Protein AF-A0AAX2TLS2-F1 (afdb_monomer_lite)

Structure (mmCIF, N/CA/C/O backbone):
data_AF-A0AAX2TLS2-F1
#
_entry.id   AF-A0AAX2TLS2-F1
#
loop_
_atom_site.group_PDB
_atom_site.id
_atom_site.type_symbol
_atom_site.label_atom_id
_atom_site.label_alt_id
_atom_site.label_comp_id
_atom_site.label_asym_id
_atom_site.label_entity_id
_atom_site.label_seq_id
_atom_site.pdbx_PDB_ins_code
_atom_site.Cartn_x
_atom_site.Cartn_y
_atom_site.Cartn_z
_atom_site.occupancy
_atom_site.B_iso_or_equiv
_atom_site.auth_seq_id
_atom_site.auth_comp_id
_atom_site.auth_asym_id
_atom_site.auth_atom_id
_atom_site.pdbx_PDB_model_num
ATOM 1 N N . PRO A 1 1 ? 10.095 3.777 21.734 1.00 34.66 1 PRO A N 1
ATOM 2 C CA . PRO A 1 1 ? 8.707 4.199 22.047 1.00 34.66 1 PRO A CA 1
ATOM 3 C C . PRO A 1 1 ? 7.691 3.344 21.271 1.00 34.66 1 PRO A C 1
ATOM 5 O O . PRO A 1 1 ? 7.619 3.414 20.047 1.00 34.66 1 PRO A O 1
ATOM 8 N N . GLY A 1 2 ? 7.032 2.433 21.991 1.00 34.25 2 GLY A N 1
ATOM 9 C CA . GLY A 1 2 ? 6.269 1.305 21.457 1.00 34.25 2 GLY A CA 1
ATOM 10 C C . GLY A 1 2 ? 5.134 1.687 20.509 1.00 34.25 2 GLY A C 1
ATOM 11 O O . GLY A 1 2 ? 4.423 2.669 20.705 1.00 34.25 2 GLY A O 1
ATOM 12 N N . ARG A 1 3 ? 4.969 0.861 19.473 1.00 35.78 3 ARG A N 1
ATOM 13 C CA . ARG A 1 3 ? 3.834 0.891 18.553 1.00 35.78 3 ARG A CA 1
ATOM 14 C C . ARG A 1 3 ? 2.592 0.544 19.368 1.00 35.78 3 ARG A C 1
ATOM 16 O O . ARG A 1 3 ? 2.457 -0.592 19.814 1.00 35.78 3 ARG A O 1
ATOM 23 N N . GLY A 1 4 ? 1.722 1.524 19.597 1.00 35.59 4 GLY A N 1
ATOM 24 C CA . GLY A 1 4 ? 0.399 1.274 20.149 1.00 35.59 4 GLY A CA 1
ATOM 25 C C . GLY A 1 4 ? -0.326 0.316 19.215 1.00 35.59 4 GLY A C 1
ATOM 26 O O . GLY A 1 4 ? -0.665 0.683 18.091 1.00 35.59 4 GLY A O 1
ATOM 27 N N . ASN A 1 5 ? -0.494 -0.927 19.658 1.00 35.62 5 ASN A N 1
ATOM 28 C CA . ASN A 1 5 ? -1.347 -1.898 18.999 1.00 35.62 5 ASN A CA 1
ATOM 29 C C . ASN A 1 5 ? -2.735 -1.267 18.883 1.00 35.62 5 ASN A C 1
ATOM 31 O O . ASN A 1 5 ? -3.438 -1.111 19.881 1.00 35.62 5 ASN A O 1
ATOM 35 N N . ALA A 1 6 ? -3.111 -0.868 17.668 1.00 43.94 6 ALA A N 1
ATOM 36 C CA . ALA A 1 6 ? -4.478 -0.519 17.343 1.00 43.94 6 ALA A CA 1
ATOM 37 C C . ALA A 1 6 ? -5.287 -1.811 17.438 1.00 43.94 6 ALA A C 1
ATOM 39 O O . ALA A 1 6 ? -5.451 -2.537 16.459 1.00 43.94 6 ALA A O 1
ATOM 40 N N . VAL A 1 7 ? -5.727 -2.140 18.653 1.00 42.59 7 VAL A N 1
ATOM 41 C CA . VAL A 1 7 ? -6.708 -3.192 18.869 1.00 42.59 7 VAL A CA 1
ATOM 42 C C . VAL A 1 7 ? -7.905 -2.791 18.011 1.00 42.59 7 VAL A C 1
ATOM 44 O O . VAL A 1 7 ? -8.411 -1.673 18.176 1.00 42.59 7 VAL A O 1
ATOM 47 N N . PRO A 1 8 ? -8.351 -3.622 17.057 1.00 43.16 8 PRO A N 1
ATOM 48 C CA . PRO A 1 8 ? -9.560 -3.330 16.323 1.00 43.16 8 PRO A CA 1
ATOM 49 C C . PRO A 1 8 ? -10.697 -3.549 17.313 1.00 43.16 8 PRO A C 1
ATOM 51 O O . PRO A 1 8 ? -11.260 -4.635 17.403 1.00 43.16 8 PRO A O 1
ATOM 54 N N . VAL A 1 9 ? -11.013 -2.531 18.117 1.00 49.56 9 VAL A N 1
ATOM 55 C CA . VAL A 1 9 ? -12.178 -2.580 18.992 1.00 49.56 9 VAL A CA 1
ATOM 56 C C . VAL A 1 9 ? -13.374 -2.439 18.062 1.00 49.56 9 VAL A C 1
ATOM 58 O O . VAL A 1 9 ? -13.877 -1.340 17.801 1.00 49.56 9 VAL A O 1
ATOM 61 N N . PHE A 1 10 ? -13.789 -3.557 17.470 1.00 48.59 10 PHE A N 1
ATOM 62 C CA . PHE A 1 10 ? -15.119 -3.750 16.921 1.00 48.59 10 PHE A CA 1
ATOM 63 C C . PHE A 1 10 ? -16.081 -3.609 18.101 1.00 48.59 10 PHE A C 1
ATOM 65 O O . PHE A 1 10 ? -16.499 -4.584 18.712 1.00 48.59 10 PHE A O 1
ATOM 72 N N . VAL A 1 11 ? -16.384 -2.366 18.484 1.00 53.19 11 VAL A N 1
ATOM 73 C CA . VAL A 1 11 ? -17.486 -2.092 19.400 1.00 53.19 11 VAL A CA 1
ATOM 74 C C . VAL A 1 11 ? -18.715 -2.570 18.669 1.00 53.19 11 VAL A C 1
ATOM 76 O O . VAL A 1 11 ? -19.084 -1.988 17.648 1.00 53.19 11 VAL A O 1
ATOM 79 N N . ASN A 1 12 ? -19.289 -3.663 19.157 1.00 53.44 12 ASN A N 1
ATOM 80 C CA . ASN A 1 12 ? -20.492 -4.236 18.600 1.00 53.44 12 ASN A CA 1
ATOM 81 C C . ASN A 1 12 ? -21.594 -3.171 18.744 1.00 53.44 12 ASN A C 1
ATOM 83 O O . ASN A 1 12 ? -22.006 -2.864 19.866 1.00 53.44 12 ASN A O 1
ATOM 87 N N . PRO A 1 13 ? -22.059 -2.543 17.649 1.00 53.62 13 PRO A N 1
ATOM 88 C CA . PRO A 1 13 ? -22.957 -1.391 17.716 1.00 53.62 13 PRO A CA 1
ATOM 89 C C . PRO A 1 13 ? -24.371 -1.763 18.195 1.00 53.62 13 PRO A C 1
ATOM 91 O O . PRO A 1 13 ? -25.233 -0.887 18.267 1.00 53.62 13 PRO A O 1
ATOM 94 N N . LEU A 1 14 ? -24.597 -3.044 18.504 1.00 50.50 14 LEU A N 1
ATOM 95 C CA . LEU A 1 14 ? -25.769 -3.574 19.194 1.00 50.50 14 LEU A CA 1
ATOM 96 C C . LEU A 1 14 ? -25.775 -3.209 20.689 1.00 50.50 14 LEU A C 1
ATOM 98 O O . LEU A 1 14 ? -26.834 -2.901 21.223 1.00 50.50 14 LEU A O 1
ATOM 102 N N . TYR A 1 15 ? -24.608 -3.117 21.341 1.00 60.28 15 TYR A N 1
ATOM 103 C CA . TYR A 1 15 ? -24.532 -2.835 22.783 1.00 60.28 15 TYR A CA 1
ATOM 104 C C . TYR A 1 15 ? -25.050 -1.429 23.139 1.00 60.28 15 TYR A C 1
ATOM 106 O O . TYR A 1 15 ? -25.723 -1.233 24.146 1.00 60.28 15 TYR A O 1
ATOM 114 N N . TYR A 1 16 ? -24.831 -0.442 22.260 1.00 59.44 16 TYR A N 1
ATOM 115 C CA . TYR A 1 16 ? -25.348 0.918 22.459 1.00 59.44 16 TYR A CA 1
ATOM 116 C C . TYR A 1 16 ? -26.885 0.991 22.422 1.00 59.44 16 TYR A C 1
ATOM 118 O O . TYR A 1 16 ? -27.482 1.731 23.204 1.00 59.44 16 TYR A O 1
ATOM 126 N N . GLY A 1 17 ? -27.530 0.213 21.543 1.00 61.44 17 GLY A N 1
ATOM 127 C CA . GLY A 1 17 ? -28.995 0.160 21.460 1.00 61.44 17 GLY A CA 1
ATOM 128 C C . GLY A 1 17 ? -29.635 -0.437 22.715 1.00 61.44 17 GLY A C 1
ATOM 129 O O . GLY A 1 17 ? -30.754 -0.072 23.066 1.00 61.44 17 GLY A O 1
ATOM 130 N N . GLN A 1 18 ? -28.895 -1.298 23.413 1.00 61.22 18 GLN A N 1
ATOM 131 C CA . GLN A 1 18 ? -29.360 -2.021 24.590 1.00 61.22 18 GLN A CA 1
ATOM 132 C C . GLN A 1 18 ? -29.165 -1.229 25.890 1.00 61.22 18 GLN A C 1
ATOM 134 O O . GLN A 1 18 ? -30.023 -1.275 26.766 1.00 61.22 18 GLN A O 1
ATOM 139 N N . CYS A 1 19 ? -28.082 -0.453 26.009 1.00 60.69 19 CYS A N 1
ATOM 140 C CA . CYS A 1 19 ? -27.737 0.215 27.268 1.00 60.69 19 CYS A CA 1
ATOM 141 C C . CYS A 1 19 ? -28.285 1.643 27.424 1.00 60.69 19 CYS A C 1
ATOM 143 O O . CYS A 1 19 ? -28.274 2.145 28.546 1.00 60.69 19 CYS A O 1
ATOM 145 N N . LYS A 1 20 ? -28.705 2.328 26.343 1.00 64.94 20 LYS A N 1
ATOM 146 C CA . LYS A 1 20 ? -29.167 3.746 26.298 1.00 64.94 20 LYS A CA 1
ATOM 147 C C . LYS A 1 20 ? -28.275 4.792 27.014 1.00 64.94 20 LYS A C 1
ATOM 149 O O . LYS A 1 20 ? -28.575 5.978 26.971 1.00 64.94 20 LYS A O 1
ATOM 154 N N . ASN A 1 21 ? -27.145 4.385 27.597 1.00 75.00 21 ASN A N 1
ATOM 155 C CA . ASN A 1 21 ? -26.217 5.195 28.378 1.00 75.00 21 ASN A CA 1
ATOM 156 C C . ASN A 1 21 ? -24.832 5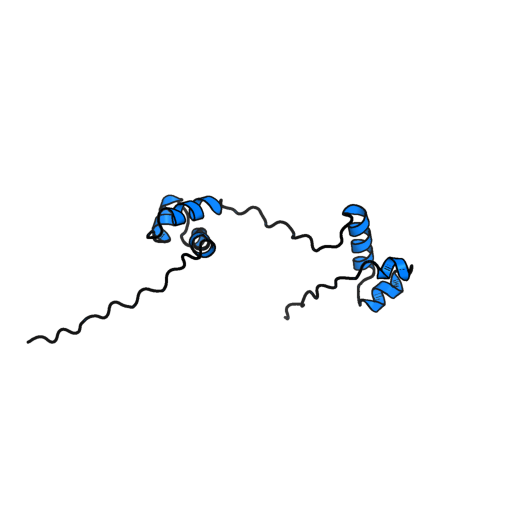.202 27.717 1.00 75.00 21 ASN A C 1
ATOM 158 O O . ASN A 1 21 ? -24.141 4.180 27.621 1.00 75.00 21 ASN A O 1
ATOM 162 N N . THR A 1 22 ? -24.402 6.385 27.275 1.00 71.81 22 THR A N 1
ATOM 163 C CA . THR A 1 22 ? -23.101 6.600 26.617 1.00 71.81 22 THR A CA 1
ATOM 164 C C . THR A 1 22 ? -21.928 6.401 27.576 1.00 71.81 22 THR A C 1
ATOM 166 O O . THR A 1 22 ? -20.904 5.850 27.182 1.00 71.81 22 THR A O 1
ATOM 169 N N . GLY A 1 23 ? -22.082 6.800 28.843 1.00 74.25 23 GLY A N 1
ATOM 170 C CA . GLY A 1 23 ? -21.036 6.690 29.865 1.00 74.25 23 GLY A CA 1
ATOM 171 C C . GLY A 1 23 ? -20.680 5.246 30.216 1.00 74.25 23 GLY A C 1
ATOM 172 O O . GLY A 1 23 ? -19.504 4.895 30.216 1.00 74.25 23 GLY A O 1
ATOM 173 N N . GLN A 1 24 ? -21.689 4.397 30.435 1.00 78.88 24 GLN A N 1
ATOM 174 C CA . GLN A 1 24 ? -21.479 2.975 30.731 1.00 78.88 24 GLN A CA 1
ATOM 175 C C . GLN A 1 24 ? -20.831 2.252 29.549 1.00 78.88 24 GLN A C 1
ATOM 177 O O . GLN A 1 24 ? -19.843 1.552 29.724 1.00 78.88 24 GLN A O 1
ATOM 182 N N . THR A 1 25 ? -21.313 2.510 28.329 1.00 78.12 25 THR A N 1
ATOM 183 C CA . THR A 1 25 ? -20.725 1.944 27.105 1.00 78.12 25 THR A CA 1
ATOM 184 C C . THR A 1 25 ? -19.247 2.332 26.963 1.00 78.12 25 THR A C 1
ATOM 186 O O . THR A 1 25 ? -18.406 1.492 26.655 1.00 78.12 25 THR A O 1
ATOM 189 N N . ALA A 1 26 ? -18.910 3.600 27.212 1.00 79.50 26 ALA A N 1
ATOM 190 C CA . ALA A 1 26 ? -17.532 4.079 27.155 1.00 79.50 26 ALA A CA 1
ATOM 191 C C . ALA A 1 26 ? -16.633 3.396 28.203 1.00 79.50 26 ALA A C 1
ATOM 193 O O . ALA A 1 26 ? -15.526 2.983 27.864 1.00 79.50 26 ALA A O 1
ATOM 194 N N . ALA A 1 27 ? -17.125 3.215 29.434 1.00 80.75 27 ALA A N 1
ATOM 195 C CA . ALA A 1 27 ? -16.403 2.524 30.501 1.00 80.75 27 ALA A CA 1
ATOM 196 C C . ALA A 1 27 ? -16.183 1.033 30.193 1.00 80.75 27 ALA A C 1
ATOM 198 O O . ALA A 1 27 ? -15.057 0.556 30.285 1.00 80.75 27 ALA A O 1
ATOM 199 N N . THR A 1 28 ? -17.216 0.309 29.747 1.00 82.50 28 THR A N 1
ATOM 200 C CA . THR A 1 28 ? -17.119 -1.126 29.418 1.00 82.50 28 THR A CA 1
ATOM 201 C C . THR A 1 28 ? -16.081 -1.401 28.330 1.00 82.50 28 THR A C 1
ATOM 203 O O . THR A 1 28 ? -15.333 -2.370 28.417 1.00 82.50 28 THR A O 1
ATOM 206 N N . PHE A 1 29 ? -16.015 -0.545 27.307 1.00 77.31 29 PHE A N 1
ATOM 207 C CA . PHE A 1 29 ? -15.083 -0.714 26.189 1.00 77.31 29 PHE A CA 1
ATOM 208 C C . PHE A 1 29 ? -13.760 0.041 26.366 1.00 77.31 29 PHE A C 1
ATOM 210 O O . PHE A 1 29 ? -12.953 0.042 25.437 1.00 77.31 29 PHE A O 1
ATOM 217 N N . ASN A 1 30 ? -13.529 0.680 27.520 1.00 83.81 30 ASN A N 1
ATOM 218 C CA . ASN A 1 30 ? -12.368 1.540 27.775 1.00 83.81 30 ASN A CA 1
ATOM 219 C C . ASN A 1 30 ? -12.123 2.553 26.641 1.00 83.81 30 ASN A C 1
ATOM 221 O O . ASN A 1 30 ? -11.009 2.731 26.148 1.00 83.81 30 ASN A O 1
ATOM 225 N N . LEU A 1 31 ? -13.194 3.206 26.190 1.00 82.25 31 LEU A N 1
ATOM 226 C CA . LEU A 1 31 ? -13.155 4.218 25.141 1.00 82.25 31 LEU A CA 1
ATOM 227 C C . LEU A 1 31 ? -13.391 5.607 25.713 1.00 82.25 31 LEU A C 1
ATOM 229 O O . LEU A 1 31 ? -14.151 5.802 26.659 1.00 82.25 31 LEU A O 1
ATOM 233 N N . SER A 1 32 ? -12.815 6.612 25.057 1.00 83.94 32 SER A N 1
ATOM 234 C CA . SER A 1 32 ? -13.205 7.991 25.330 1.00 83.94 32 SER A CA 1
ATOM 235 C C . SER A 1 32 ? -14.661 8.232 24.901 1.00 83.94 32 SER A C 1
ATOM 237 O O . SER A 1 32 ? -15.132 7.695 23.890 1.00 83.94 32 SER A O 1
ATOM 239 N N . ARG A 1 33 ? -15.370 9.105 25.630 1.00 82.25 33 ARG A N 1
ATOM 240 C CA . ARG A 1 33 ? -16.733 9.532 25.256 1.00 82.25 33 ARG A CA 1
ATOM 241 C C . ARG A 1 33 ? -16.761 10.151 23.852 1.00 82.25 33 ARG A C 1
ATOM 243 O O . ARG A 1 33 ? -17.703 9.920 23.102 1.00 82.25 33 ARG A O 1
ATOM 250 N N . ASN A 1 34 ? -15.705 10.878 23.472 1.00 85.69 34 ASN A N 1
ATOM 251 C CA . ASN A 1 34 ? -15.573 11.495 22.150 1.00 85.69 34 ASN A CA 1
ATOM 252 C C . ASN A 1 34 ? -15.519 10.443 21.027 1.00 85.69 34 ASN A C 1
ATOM 254 O O . ASN A 1 34 ? -16.258 10.529 20.048 1.00 85.69 34 ASN A O 1
ATOM 258 N N . THR A 1 35 ? -14.717 9.388 21.203 1.00 83.62 35 THR A N 1
ATOM 259 C CA . THR A 1 35 ? -14.639 8.264 20.255 1.00 83.62 35 THR A CA 1
ATOM 260 C C . THR A 1 35 ? -16.006 7.608 20.060 1.00 83.62 35 THR A C 1
ATOM 262 O O . THR A 1 35 ? -16.375 7.267 18.936 1.00 83.62 35 THR A O 1
ATOM 265 N N . LEU A 1 36 ? -16.782 7.461 21.138 1.00 82.38 36 LEU A N 1
ATOM 266 C CA . LEU A 1 36 ? -18.136 6.916 21.068 1.00 82.38 36 LEU A CA 1
ATOM 267 C C . LEU A 1 36 ? -19.072 7.822 20.249 1.00 82.38 36 LEU A C 1
ATOM 269 O O . LEU A 1 36 ? -19.753 7.326 19.350 1.00 82.38 36 LEU A O 1
ATOM 273 N N . TYR A 1 37 ? -19.064 9.139 20.485 1.00 85.00 37 TYR A N 1
ATOM 274 C CA . TYR A 1 37 ? -19.862 10.097 19.705 1.00 85.00 37 TYR A CA 1
ATOM 275 C C . TYR A 1 37 ? -19.509 10.088 18.216 1.00 85.00 37 TYR A C 1
ATOM 277 O O . TYR A 1 37 ? -20.406 10.031 17.371 1.00 85.00 37 TYR A O 1
ATOM 285 N N . LEU A 1 38 ? -18.216 10.081 17.882 1.00 84.62 38 LEU A N 1
ATOM 286 C CA . LEU A 1 38 ? -17.748 10.021 16.496 1.00 84.62 38 LEU A CA 1
ATOM 287 C C . LEU A 1 38 ? -18.235 8.751 15.792 1.00 84.62 38 LEU A C 1
ATOM 289 O O . LEU A 1 38 ? -18.685 8.813 14.649 1.00 84.62 38 LEU A O 1
ATOM 293 N N . ARG A 1 39 ? -18.226 7.607 16.483 1.00 81.00 39 ARG A N 1
ATOM 294 C CA . ARG A 1 39 ? -18.737 6.339 15.940 1.00 81.00 39 ARG A CA 1
ATOM 295 C C . ARG A 1 39 ? -20.251 6.346 15.745 1.00 81.00 39 ARG A C 1
ATOM 297 O O . ARG A 1 39 ? -20.723 5.849 14.725 1.00 81.00 39 ARG A O 1
ATOM 304 N N . ILE A 1 40 ? -21.014 6.939 16.666 1.00 83.88 40 ILE A N 1
ATOM 305 C CA . ILE A 1 40 ? -22.469 7.113 16.512 1.00 83.88 40 ILE A CA 1
ATOM 306 C C . ILE A 1 40 ? -22.771 7.996 15.296 1.00 83.88 40 ILE A C 1
ATOM 308 O O . ILE A 1 40 ? -23.615 7.638 14.473 1.00 83.88 40 ILE A O 1
ATOM 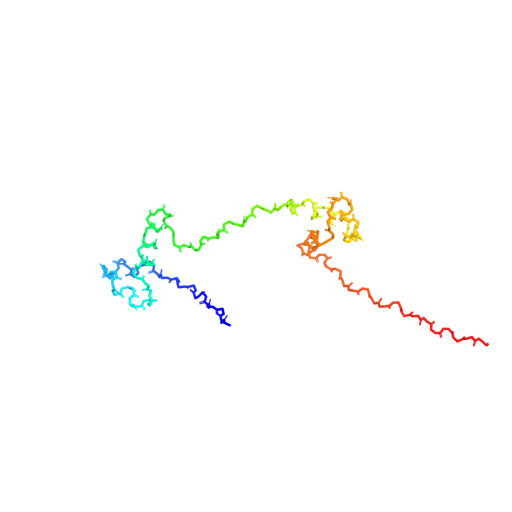312 N N . ARG A 1 41 ? -22.058 9.120 15.148 1.00 85.75 41 ARG A N 1
ATOM 313 C CA . ARG A 1 41 ? -22.186 10.017 13.991 1.00 85.75 41 ARG A CA 1
ATOM 314 C C . ARG A 1 41 ? -21.865 9.291 12.686 1.00 85.75 41 ARG A C 1
ATOM 316 O O . ARG A 1 41 ? -22.648 9.373 11.745 1.00 85.75 41 ARG A O 1
ATOM 323 N N . LEU A 1 42 ? -20.770 8.533 12.656 1.00 83.88 42 LEU A N 1
ATOM 324 C CA . LEU A 1 42 ? -20.347 7.769 11.483 1.00 83.88 42 LEU A CA 1
ATOM 325 C C . LEU A 1 42 ? -21.390 6.718 11.080 1.00 83.88 42 LEU A C 1
ATOM 327 O O . LEU A 1 42 ? -21.751 6.633 9.909 1.00 83.88 42 LEU A O 1
ATOM 331 N N . LYS A 1 43 ? -21.942 5.973 12.050 1.00 83.94 43 LYS A N 1
ATOM 332 C CA . LYS A 1 43 ? -23.013 4.994 11.804 1.00 83.94 43 LYS A CA 1
ATOM 333 C C . LYS A 1 43 ? -24.276 5.656 11.248 1.00 83.94 43 LYS A C 1
ATOM 335 O O . LYS A 1 43 ? -24.876 5.100 10.338 1.00 83.94 43 LYS A O 1
ATOM 340 N N . LYS A 1 44 ? -24.665 6.836 11.750 1.00 84.94 44 LYS A N 1
ATOM 341 C CA . LYS A 1 44 ? -25.812 7.596 11.215 1.00 84.94 44 LYS A CA 1
ATOM 342 C C . LYS A 1 44 ? -25.589 8.052 9.770 1.00 84.94 44 LYS A C 1
ATOM 344 O O . LYS A 1 44 ? -26.531 8.048 8.995 1.00 84.94 44 LYS A O 1
ATOM 349 N N . GLN A 1 45 ? -24.362 8.438 9.421 1.00 84.25 45 GLN A N 1
ATOM 350 C CA . GLN A 1 45 ? -24.037 8.963 8.091 1.00 84.25 45 GLN A CA 1
ATOM 351 C C . GLN A 1 45 ? -23.804 7.869 7.044 1.00 84.25 45 GLN A C 1
ATOM 353 O O . GLN A 1 45 ? -24.254 7.996 5.915 1.00 84.25 45 GLN A O 1
ATOM 358 N N . THR A 1 46 ? -23.079 6.807 7.400 1.00 82.38 46 THR A N 1
ATOM 359 C CA . THR A 1 46 ? -22.616 5.777 6.448 1.00 82.38 46 THR A CA 1
ATOM 360 C C . THR A 1 46 ? -23.421 4.475 6.559 1.00 82.38 46 THR A C 1
ATOM 362 O O . THR A 1 46 ? -23.261 3.576 5.742 1.00 82.38 46 THR A O 1
ATOM 365 N N . GLY A 1 47 ? -24.236 4.303 7.609 1.00 79.31 47 GLY A N 1
ATOM 366 C CA . GLY A 1 47 ? -24.945 3.048 7.915 1.00 79.31 47 GLY A CA 1
ATOM 367 C C . GLY A 1 47 ? -24.037 1.902 8.389 1.00 79.31 47 GLY A C 1
ATOM 368 O O . GLY A 1 47 ? -24.515 0.877 8.869 1.00 79.31 47 GLY A O 1
ATOM 369 N N . SER A 1 48 ? -22.716 2.078 8.308 1.00 77.25 48 SER A N 1
ATOM 370 C CA . SER A 1 48 ? -21.701 1.065 8.583 1.00 77.25 48 SER A CA 1
ATOM 371 C C . SER A 1 48 ? -20.616 1.615 9.503 1.00 77.25 48 SER A C 1
ATOM 373 O O . SER A 1 48 ? -20.216 2.772 9.400 1.00 77.25 48 SER A O 1
ATOM 375 N N . LEU A 1 49 ? -20.123 0.759 10.400 1.00 75.88 49 LEU A N 1
ATOM 376 C CA . LEU A 1 49 ? -18.994 1.049 11.291 1.00 75.88 49 LEU A CA 1
ATOM 377 C C . LEU A 1 49 ? -17.728 0.276 10.887 1.00 75.88 49 LEU A C 1
ATOM 379 O O . LEU A 1 49 ? -16.811 0.108 11.691 1.00 75.88 49 LEU A O 1
ATOM 383 N N . LYS A 1 50 ? -17.698 -0.251 9.657 1.00 78.31 50 LYS A N 1
ATOM 384 C CA . LYS A 1 50 ? -16.524 -0.944 9.123 1.00 78.31 50 LYS A CA 1
ATOM 385 C C . LYS A 1 50 ? -15.363 0.041 8.972 1.00 78.31 50 LYS A C 1
ATOM 387 O O . LYS A 1 50 ? -15.572 1.224 8.707 1.00 78.31 50 LYS A O 1
ATOM 392 N N . HIS A 1 51 ? -14.143 -0.463 9.150 1.00 71.31 51 HIS A N 1
ATOM 393 C CA . HIS A 1 51 ? -12.926 0.309 8.921 1.00 71.31 51 HIS A CA 1
ATOM 394 C C . HIS A 1 51 ? -12.931 0.858 7.490 1.00 71.31 51 HIS A C 1
ATOM 396 O O . HIS A 1 51 ? -12.922 0.087 6.528 1.00 71.31 51 HIS A O 1
ATOM 402 N N . GLN A 1 52 ? -12.941 2.183 7.359 1.00 67.00 52 GLN A N 1
ATOM 403 C CA . GLN A 1 52 ? -12.734 2.831 6.073 1.00 67.00 52 GLN A CA 1
ATOM 404 C C . GLN A 1 52 ? -11.236 2.824 5.797 1.00 67.00 52 GLN A C 1
ATOM 406 O O . GLN A 1 52 ? -10.454 3.356 6.582 1.00 67.00 52 GLN A O 1
ATOM 411 N N . VAL A 1 53 ? -10.825 2.190 4.701 1.00 69.31 53 VAL A N 1
ATOM 412 C CA . VAL A 1 53 ? -9.448 2.319 4.228 1.00 69.31 53 VAL A CA 1
ATOM 413 C C . VAL A 1 53 ? -9.294 3.760 3.761 1.00 69.31 53 VAL A C 1
ATOM 415 O O . VAL A 1 53 ? -9.832 4.126 2.719 1.00 69.31 53 VAL A O 1
ATOM 418 N N . THR A 1 54 ? -8.610 4.589 4.552 1.00 72.31 54 THR A N 1
ATOM 419 C CA . THR A 1 54 ? -8.218 5.931 4.115 1.00 72.31 54 THR A CA 1
ATOM 420 C C . THR A 1 54 ? -7.484 5.779 2.790 1.00 72.31 54 THR A C 1
ATOM 422 O O . THR A 1 54 ? -6.502 5.035 2.714 1.00 72.31 54 THR A O 1
ATOM 425 N N . GLY A 1 55 ? -8.010 6.416 1.741 1.00 62.03 55 GLY A N 1
ATOM 426 C CA . GLY A 1 55 ? -7.462 6.305 0.395 1.00 62.03 55 GLY A CA 1
ATOM 427 C C . GLY A 1 55 ? -5.959 6.572 0.406 1.00 62.03 55 GLY A C 1
ATOM 428 O O . GLY A 1 55 ? -5.489 7.527 1.023 1.00 62.03 55 GLY A O 1
ATOM 429 N N . LEU A 1 56 ? -5.195 5.698 -0.246 1.00 69.19 56 LEU A N 1
ATOM 430 C CA . LEU A 1 56 ? -3.781 5.952 -0.490 1.00 69.19 56 LEU A CA 1
ATOM 431 C C . LEU A 1 56 ? -3.652 7.218 -1.347 1.00 69.19 56 LEU A C 1
ATOM 433 O O . LEU A 1 56 ? -4.398 7.383 -2.312 1.00 69.19 56 LEU A O 1
ATOM 437 N N . ASN A 1 57 ? -2.685 8.080 -1.018 1.00 72.31 57 ASN A N 1
ATOM 438 C CA . ASN A 1 57 ? -2.329 9.223 -1.860 1.00 72.31 57 ASN A CA 1
ATOM 439 C C . ASN A 1 57 ? -2.104 8.761 -3.307 1.00 72.31 57 ASN A C 1
ATOM 441 O O . ASN A 1 57 ? -1.540 7.681 -3.528 1.00 72.31 57 ASN A O 1
ATOM 445 N N . ALA A 1 58 ? -2.514 9.588 -4.274 1.00 67.75 58 ALA A N 1
ATOM 446 C CA . ALA A 1 58 ? -2.301 9.313 -5.690 1.00 67.75 58 ALA A CA 1
ATOM 447 C C . ALA A 1 58 ? -0.828 8.944 -5.926 1.00 67.75 58 ALA A C 1
ATOM 449 O O . ALA A 1 58 ? 0.089 9.692 -5.574 1.00 67.75 58 ALA A O 1
ATOM 450 N N . ALA A 1 59 ? -0.593 7.742 -6.455 1.00 67.00 59 ALA A N 1
ATOM 451 C CA . ALA A 1 59 ? 0.759 7.292 -6.735 1.00 67.00 59 ALA A CA 1
ATOM 452 C C . ALA A 1 59 ? 1.370 8.201 -7.809 1.00 67.00 59 ALA A C 1
ATOM 454 O O . ALA A 1 59 ? 0.745 8.447 -8.835 1.00 67.00 59 ALA A O 1
ATOM 455 N N . LYS A 1 60 ? 2.610 8.659 -7.593 1.00 66.25 60 LYS A N 1
ATOM 456 C CA . LYS A 1 60 ? 3.330 9.552 -8.522 1.00 66.25 60 LYS A CA 1
ATOM 457 C C . LYS A 1 60 ? 3.572 8.950 -9.919 1.00 66.25 60 LYS A C 1
ATOM 459 O O . LYS A 1 60 ? 4.002 9.660 -10.819 1.00 66.25 60 LYS A O 1
ATOM 464 N N . SER A 1 61 ? 3.321 7.656 -10.113 1.00 66.25 61 SER A N 1
ATOM 465 C CA . SER A 1 61 ? 3.487 6.969 -11.395 1.00 66.25 61 SER A CA 1
ATOM 466 C C . SER A 1 61 ? 2.457 5.849 -11.538 1.00 66.25 61 SER A C 1
ATOM 468 O O . SER A 1 61 ? 2.090 5.206 -10.549 1.00 66.25 61 SER A O 1
ATOM 470 N N . ASP A 1 62 ? 2.008 5.608 -12.772 1.00 74.69 62 ASP A N 1
ATOM 471 C CA . ASP A 1 62 ? 1.074 4.531 -13.101 1.00 74.69 62 ASP A CA 1
ATOM 472 C C . ASP A 1 62 ? 1.731 3.164 -12.859 1.00 74.69 62 ASP A C 1
ATOM 474 O O . ASP A 1 62 ? 2.643 2.749 -13.575 1.00 74.69 62 ASP A O 1
ATOM 478 N N . ARG A 1 63 ? 1.255 2.456 -11.831 1.00 73.00 63 ARG A N 1
ATOM 479 C CA . ARG A 1 63 ? 1.762 1.132 -11.441 1.00 73.00 63 ARG A CA 1
ATOM 480 C C . ARG A 1 63 ? 1.435 0.044 -12.467 1.00 73.00 63 ARG A C 1
ATOM 482 O O . ARG A 1 63 ? 2.062 -1.014 -12.440 1.00 73.00 63 ARG A O 1
ATOM 489 N N . GLN A 1 64 ? 0.465 0.264 -13.357 1.00 80.00 64 GLN A N 1
ATOM 490 C CA . GLN A 1 64 ? 0.031 -0.753 -14.315 1.00 80.00 64 GLN A CA 1
ATOM 491 C C . GLN A 1 64 ? 0.953 -0.852 -15.533 1.00 80.00 64 GLN A C 1
ATOM 493 O O . GLN A 1 64 ? 1.191 -1.958 -16.020 1.00 80.00 64 GLN A O 1
ATOM 498 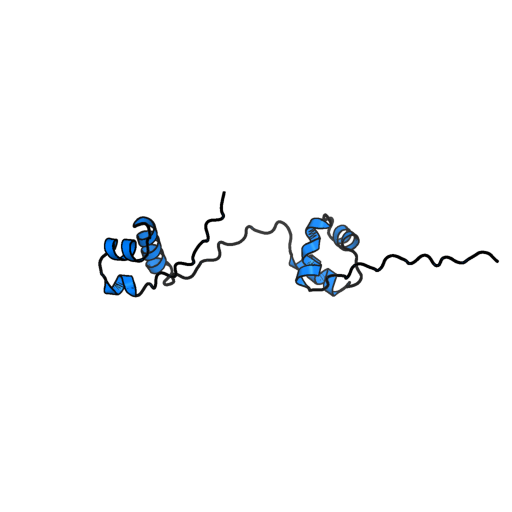N N . LYS A 1 65 ? 1.498 0.271 -16.020 1.00 84.44 65 LYS A N 1
ATOM 499 C CA . LYS A 1 65 ? 2.339 0.296 -17.233 1.00 84.44 65 LYS A CA 1
ATOM 500 C C . LYS A 1 65 ? 3.586 -0.593 -17.112 1.00 84.44 65 LYS A C 1
ATOM 502 O O . LYS A 1 65 ? 3.773 -1.442 -17.988 1.00 84.44 65 LYS A O 1
ATOM 507 N N . PRO A 1 66 ? 4.388 -0.515 -16.030 1.00 83.56 66 PRO A N 1
ATOM 508 C CA . PRO A 1 66 ? 5.565 -1.368 -15.907 1.00 83.56 66 PRO A CA 1
ATOM 509 C C . PRO A 1 66 ? 5.198 -2.838 -15.671 1.00 83.56 66 PRO A C 1
ATOM 511 O O . PRO A 1 66 ? 5.899 -3.722 -16.150 1.00 83.56 66 PRO A O 1
ATOM 514 N N . ALA A 1 67 ? 4.078 -3.124 -14.994 1.00 84.12 67 ALA A N 1
ATOM 515 C CA . ALA A 1 67 ? 3.613 -4.498 -14.788 1.00 84.12 67 ALA A CA 1
ATOM 516 C C . ALA A 1 67 ? 3.254 -5.194 -16.115 1.00 84.12 67 ALA A C 1
ATOM 518 O O . ALA A 1 67 ? 3.627 -6.347 -16.325 1.00 84.12 67 ALA A O 1
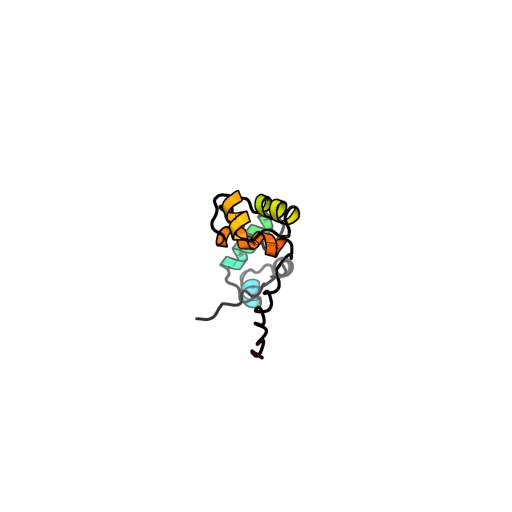ATOM 519 N N . ARG A 1 68 ? 2.602 -4.479 -17.045 1.00 87.19 68 ARG A N 1
ATOM 520 C CA . ARG A 1 68 ? 2.305 -4.992 -18.396 1.00 87.19 68 ARG A CA 1
ATOM 521 C C . ARG A 1 68 ? 3.573 -5.232 -19.216 1.00 87.19 68 ARG A C 1
ATOM 523 O O . ARG A 1 68 ? 3.652 -6.236 -19.918 1.00 87.19 68 ARG A O 1
ATOM 530 N N . TYR A 1 69 ? 4.559 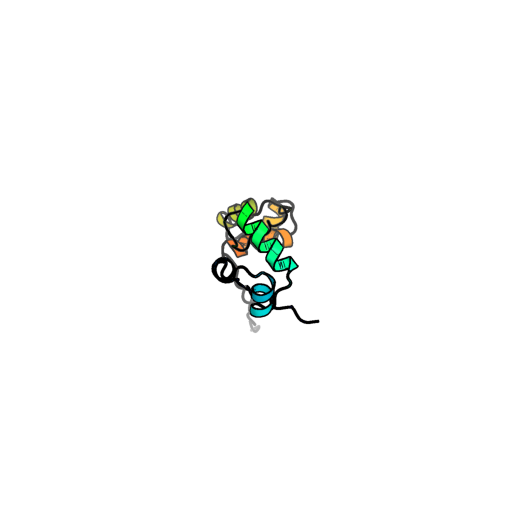-4.340 -19.110 1.00 86.88 69 TYR A N 1
ATOM 531 C CA . TYR A 1 69 ? 5.846 -4.484 -19.796 1.00 86.88 69 TYR A CA 1
ATOM 532 C C . TYR A 1 69 ? 6.623 -5.712 -19.302 1.00 86.88 69 TYR A C 1
ATOM 534 O O . TYR A 1 69 ? 7.078 -6.515 -20.110 1.00 86.88 69 TYR A O 1
ATOM 542 N N . VAL A 1 70 ? 6.683 -5.921 -17.981 1.00 86.00 70 VAL A N 1
ATOM 543 C CA . VAL A 1 70 ? 7.313 -7.108 -17.369 1.00 86.00 70 VAL A CA 1
ATOM 544 C C . VAL A 1 70 ? 6.637 -8.410 -17.812 1.00 86.00 70 VAL A C 1
ATOM 546 O O . VAL A 1 70 ? 7.313 -9.417 -17.984 1.00 86.00 70 VAL A O 1
ATOM 549 N N . GLY A 1 71 ? 5.318 -8.402 -18.031 1.00 84.38 71 GLY A N 1
ATOM 550 C CA . GLY A 1 71 ? 4.606 -9.570 -18.559 1.00 84.38 71 GLY A CA 1
ATOM 551 C C . GLY A 1 71 ? 4.994 -9.937 -19.996 1.00 84.38 71 GLY A C 1
ATOM 552 O O . GLY A 1 71 ? 4.979 -11.114 -20.341 1.00 84.38 71 GLY A O 1
ATOM 553 N N . ARG A 1 72 ? 5.356 -8.950 -20.828 1.00 86.94 72 ARG A N 1
ATOM 554 C CA . ARG A 1 72 ? 5.811 -9.170 -22.214 1.00 86.94 72 ARG A CA 1
ATOM 555 C C . ARG A 1 72 ? 7.299 -9.514 -22.298 1.00 86.94 72 ARG A C 1
ATOM 557 O O . ARG A 1 72 ? 7.691 -10.258 -23.187 1.00 86.94 72 ARG A O 1
ATOM 564 N N . HIS A 1 73 ? 8.095 -8.996 -21.364 1.00 84.44 73 HIS A N 1
ATOM 565 C CA . HIS A 1 73 ? 9.545 -9.180 -21.301 1.00 84.44 73 HIS A CA 1
ATOM 566 C C . HIS A 1 73 ? 9.963 -9.725 -19.923 1.00 84.44 73 HIS A C 1
ATOM 568 O O . HIS A 1 73 ? 10.425 -8.960 -19.068 1.00 84.44 73 HIS A O 1
ATOM 574 N N . PRO A 1 74 ? 9.797 -11.038 -19.665 1.00 77.31 74 PRO A N 1
ATOM 575 C CA . PRO A 1 74 ? 10.164 -11.655 -18.381 1.00 77.31 74 PRO A CA 1
ATOM 576 C C . PRO A 1 74 ? 11.688 -11.695 -18.150 1.00 77.31 74 PRO A C 1
ATOM 578 O O . PRO A 1 74 ? 12.184 -11.918 -17.039 1.00 77.31 74 PRO A O 1
ATOM 581 N N . ASP A 1 75 ? 12.454 -11.497 -19.214 1.00 80.44 75 ASP A N 1
ATOM 582 C CA . ASP A 1 75 ? 13.904 -11.484 -19.257 1.00 80.44 75 ASP A CA 1
ATOM 583 C C . ASP A 1 75 ? 14.520 -10.106 -18.949 1.00 80.44 75 ASP A C 1
ATOM 585 O O . ASP A 1 75 ? 15.681 -10.055 -18.519 1.00 80.44 75 ASP A O 1
ATOM 589 N N . ALA A 1 76 ? 13.739 -9.026 -19.062 1.00 83.25 76 ALA A N 1
ATOM 590 C CA . ALA A 1 76 ? 14.213 -7.655 -18.899 1.00 83.25 76 ALA A CA 1
ATOM 591 C C . ALA A 1 76 ? 14.754 -7.359 -17.488 1.00 83.25 76 ALA A C 1
ATOM 593 O O . ALA A 1 76 ? 14.182 -7.732 -16.455 1.00 83.25 76 ALA A O 1
ATOM 594 N N . CYS A 1 77 ? 15.873 -6.640 -17.429 1.00 84.19 77 CYS A N 1
ATOM 595 C CA . CYS A 1 77 ? 16.465 -6.161 -16.183 1.00 84.19 77 CYS A CA 1
ATOM 596 C C . CYS A 1 77 ? 15.723 -4.923 -15.651 1.00 84.19 77 CYS A C 1
ATOM 598 O O . CYS A 1 77 ? 15.199 -4.117 -16.416 1.00 84.19 77 CYS A O 1
ATOM 600 N N . LEU A 1 78 ? 15.753 -4.695 -14.329 1.00 86.31 78 LEU A N 1
ATOM 601 C CA . LEU A 1 78 ? 15.183 -3.484 -13.714 1.00 86.31 78 LEU A CA 1
ATOM 602 C C . LEU A 1 78 ? 15.702 -2.187 -14.357 1.00 86.31 78 LEU A C 1
ATOM 604 O O . LEU A 1 78 ? 14.945 -1.228 -14.463 1.00 86.31 78 LEU A O 1
ATOM 608 N N . HIS A 1 79 ? 16.964 -2.170 -14.796 1.00 87.69 79 HIS A N 1
ATOM 609 C CA . HIS A 1 79 ? 17.584 -1.021 -15.460 1.00 87.69 79 HIS A CA 1
ATOM 610 C C . HIS A 1 79 ? 17.041 -0.786 -16.875 1.00 87.69 79 HIS A C 1
ATOM 612 O O . HIS A 1 79 ? 16.873 0.358 -17.280 1.00 87.69 79 HIS A O 1
ATOM 618 N N . GLU A 1 80 ? 16.725 -1.848 -17.613 1.00 88.44 80 GLU A N 1
ATOM 619 C CA . GLU A 1 80 ? 16.162 -1.754 -18.965 1.00 88.44 80 GLU A CA 1
ATOM 620 C C . GLU A 1 80 ? 14.717 -1.264 -18.913 1.00 88.44 80 GLU A C 1
ATOM 622 O O . GLU A 1 80 ? 14.332 -0.375 -19.666 1.00 88.44 80 GLU A O 1
ATOM 627 N N . ILE A 1 81 ? 13.939 -1.778 -17.955 1.00 87.69 81 ILE A N 1
ATOM 628 C CA . ILE A 1 81 ? 12.566 -1.322 -17.727 1.00 87.69 81 ILE A CA 1
ATOM 629 C C . ILE A 1 81 ? 12.581 0.146 -17.279 1.00 87.69 81 ILE A C 1
ATOM 631 O O . ILE A 1 81 ? 11.813 0.957 -17.780 1.00 87.69 81 ILE A O 1
ATOM 635 N N . ALA A 1 82 ? 13.488 0.514 -16.373 1.00 89.25 82 ALA A N 1
ATOM 636 C CA . ALA A 1 82 ? 13.700 1.897 -15.954 1.00 89.25 82 ALA A CA 1
ATOM 637 C C . ALA A 1 82 ? 14.028 2.827 -17.133 1.00 89.25 82 ALA A C 1
ATOM 639 O O . ALA A 1 82 ? 13.412 3.883 -17.246 1.00 89.25 82 ALA A O 1
ATOM 640 N N . LYS A 1 83 ? 14.925 2.407 -18.034 1.00 90.19 83 LYS A N 1
ATOM 641 C CA . LYS A 1 83 ? 15.287 3.156 -19.244 1.00 90.19 83 LYS A CA 1
ATOM 642 C C . LYS A 1 83 ? 14.108 3.323 -20.203 1.00 90.19 83 LYS A C 1
ATOM 644 O O . LYS A 1 83 ? 13.952 4.388 -20.773 1.00 90.19 83 LYS A O 1
ATOM 649 N N . HIS A 1 84 ? 13.260 2.307 -20.354 1.00 88.94 84 HIS A N 1
ATOM 650 C CA . HIS A 1 84 ? 12.065 2.391 -21.202 1.00 88.94 84 HIS A CA 1
ATOM 651 C C . HIS A 1 84 ? 11.025 3.400 -20.679 1.00 88.94 84 HIS A C 1
ATOM 653 O O . HIS A 1 84 ? 10.225 3.924 -21.448 1.00 88.94 84 HIS A O 1
ATOM 659 N N . PHE A 1 85 ? 10.993 3.649 -19.367 1.00 85.88 85 PHE A N 1
ATOM 660 C CA . PHE A 1 85 ? 10.034 4.563 -18.737 1.00 85.88 85 PHE A CA 1
ATOM 661 C C . PHE A 1 85 ? 10.663 5.875 -18.249 1.00 85.88 85 PHE A C 1
ATOM 663 O O . PHE A 1 85 ? 9.990 6.611 -17.530 1.00 85.88 85 PHE A O 1
ATOM 670 N N . ASP A 1 86 ? 11.934 6.140 -18.568 1.00 87.06 86 ASP A N 1
ATOM 671 C CA . ASP A 1 86 ? 12.708 7.284 -18.058 1.00 87.06 86 ASP A CA 1
ATOM 672 C C . ASP A 1 86 ? 12.600 7.451 -16.527 1.00 87.06 86 ASP A C 1
ATOM 674 O O . ASP A 1 86 ? 12.498 8.546 -15.975 1.00 87.06 86 ASP A O 1
ATOM 678 N N . CYS A 1 87 ? 12.585 6.323 -15.813 1.00 84.94 87 CYS A N 1
ATOM 679 C CA . CYS A 1 87 ? 12.394 6.247 -14.366 1.00 84.94 87 CYS A CA 1
ATOM 680 C C . CYS A 1 87 ? 13.636 5.685 -13.668 1.00 84.94 87 CYS A C 1
ATOM 682 O O . CYS A 1 87 ? 14.455 4.991 -14.259 1.00 84.94 87 CYS A O 1
ATOM 684 N N . THR A 1 88 ? 13.754 5.886 -12.356 1.00 88.25 88 THR A N 1
ATOM 685 C CA . THR A 1 88 ? 14.780 5.200 -11.553 1.00 88.25 88 THR A CA 1
ATOM 686 C C . THR A 1 88 ? 14.421 3.720 -11.346 1.00 88.25 88 THR A C 1
ATOM 688 O O . THR A 1 88 ? 13.261 3.387 -11.106 1.00 88.25 88 THR A O 1
ATOM 691 N N . ALA A 1 89 ? 15.410 2.816 -11.319 1.00 85.88 89 ALA A N 1
ATOM 692 C CA . ALA A 1 89 ? 15.192 1.380 -11.068 1.00 85.88 89 ALA A CA 1
ATOM 693 C C . ALA A 1 89 ? 14.424 1.087 -9.759 1.00 85.88 89 ALA A C 1
ATOM 695 O O . ALA A 1 89 ? 13.606 0.165 -9.696 1.00 85.88 89 ALA A O 1
ATOM 696 N N . ALA A 1 90 ? 14.622 1.912 -8.723 1.00 85.31 90 ALA A N 1
ATOM 697 C CA . ALA A 1 90 ? 13.873 1.833 -7.469 1.00 85.31 90 ALA A CA 1
ATOM 698 C C . ALA A 1 90 ? 12.368 2.096 -7.656 1.00 85.31 90 ALA A C 1
ATOM 700 O O . ALA A 1 90 ? 11.546 1.430 -7.024 1.00 85.31 90 ALA A O 1
ATOM 701 N N . ALA A 1 91 ? 11.997 3.005 -8.562 1.00 83.38 91 ALA A N 1
ATOM 702 C CA . ALA A 1 91 ? 10.603 3.312 -8.861 1.00 83.38 91 ALA A CA 1
ATOM 703 C C . ALA A 1 91 ? 9.891 2.118 -9.508 1.00 83.38 91 ALA A C 1
ATOM 705 O O . ALA A 1 91 ? 8.716 1.902 -9.245 1.00 83.38 91 ALA A O 1
ATOM 706 N N . VAL A 1 92 ? 10.603 1.292 -10.279 1.00 87.75 92 VAL A N 1
ATOM 707 C CA . VAL A 1 92 ? 10.037 0.165 -11.041 1.00 87.75 92 VAL A CA 1
ATOM 708 C C . VAL A 1 92 ? 10.092 -1.169 -10.279 1.00 87.75 92 VAL A C 1
ATOM 710 O O . VAL A 1 92 ? 9.394 -2.118 -10.632 1.00 87.75 92 VAL A O 1
ATOM 713 N N . CYS A 1 93 ? 10.845 -1.259 -9.176 1.00 86.06 93 CYS A N 1
ATOM 714 C CA . CYS A 1 93 ? 11.091 -2.522 -8.461 1.00 86.06 93 CYS A CA 1
ATOM 715 C C . CYS A 1 93 ? 9.830 -3.246 -7.945 1.00 86.06 93 CYS A C 1
ATOM 717 O O . CYS A 1 93 ? 9.876 -4.439 -7.641 1.00 86.06 93 CYS A O 1
ATOM 719 N N . HIS A 1 94 ? 8.705 -2.538 -7.835 1.00 84.69 94 HIS A N 1
ATOM 720 C CA . HIS A 1 94 ? 7.431 -3.099 -7.407 1.00 84.69 94 HIS A CA 1
ATOM 721 C C . HIS A 1 94 ? 6.759 -3.943 -8.500 1.00 84.69 94 HIS A C 1
ATOM 723 O O . HIS A 1 94 ? 6.096 -4.921 -8.172 1.00 84.69 94 HIS A O 1
ATOM 729 N N . ALA A 1 95 ? 6.954 -3.620 -9.779 1.00 84.75 95 ALA A N 1
ATOM 730 C CA . ALA A 1 95 ? 6.290 -4.286 -10.898 1.00 84.75 95 ALA A CA 1
ATOM 731 C C . ALA A 1 95 ? 6.581 -5.798 -10.985 1.00 84.75 95 ALA A C 1
ATOM 733 O O . ALA A 1 95 ? 5.627 -6.579 -10.954 1.00 84.75 95 ALA A O 1
ATOM 734 N N . PRO A 1 96 ? 7.849 -6.265 -10.984 1.00 84.44 96 PRO A N 1
ATOM 735 C CA . PRO A 1 96 ? 8.124 -7.703 -10.984 1.00 84.44 96 PRO A CA 1
ATOM 736 C C . PRO A 1 96 ? 7.695 -8.400 -9.684 1.00 84.44 96 PRO A C 1
ATOM 738 O O . PRO A 1 96 ? 7.350 -9.580 -9.712 1.00 84.44 96 PRO A O 1
ATOM 741 N N . LYS A 1 97 ? 7.659 -7.687 -8.547 1.00 83.50 97 LYS A N 1
ATOM 742 C CA . LYS A 1 97 ? 7.181 -8.238 -7.266 1.00 83.50 97 LYS A CA 1
ATOM 743 C C . LYS A 1 97 ? 5.671 -8.492 -7.281 1.00 83.50 97 LYS A C 1
ATOM 745 O O . LYS A 1 97 ? 5.242 -9.541 -6.814 1.00 83.50 97 LYS A O 1
ATOM 750 N N . GLN A 1 98 ? 4.885 -7.571 -7.845 1.00 81.81 98 GLN A N 1
ATOM 751 C CA . GLN A 1 98 ? 3.433 -7.736 -8.007 1.00 81.81 98 GLN A CA 1
ATOM 752 C C . GLN A 1 98 ? 3.099 -8.935 -8.900 1.00 81.81 98 GLN A C 1
ATOM 754 O O . GLN A 1 98 ? 2.218 -9.723 -8.574 1.00 81.81 98 GLN A O 1
ATOM 759 N N . MET A 1 99 ? 3.867 -9.127 -9.975 1.00 79.69 99 MET A N 1
ATOM 760 C CA . MET A 1 99 ? 3.703 -10.254 -10.899 1.00 79.69 99 MET A CA 1
ATOM 761 C C . MET A 1 99 ? 4.280 -11.579 -10.371 1.00 79.69 99 MET A C 1
ATOM 763 O O . MET A 1 99 ? 4.252 -12.576 -11.083 1.00 79.69 99 MET A O 1
ATOM 767 N N . ARG A 1 100 ? 4.833 -11.604 -9.146 1.00 76.31 100 ARG A N 1
ATOM 768 C CA . ARG A 1 100 ? 5.545 -12.753 -8.551 1.00 76.31 100 ARG A CA 1
ATOM 769 C C . ARG A 1 100 ? 6.703 -13.296 -9.409 1.00 76.31 100 ARG A C 1
ATOM 771 O O . ARG A 1 100 ? 7.185 -14.393 -9.160 1.00 76.31 100 ARG A O 1
ATOM 778 N N . MET A 1 101 ? 7.225 -12.495 -10.338 1.00 71.69 101 MET A N 1
ATOM 779 C CA . MET A 1 101 ? 8.352 -12.835 -11.220 1.00 71.69 101 MET A CA 1
ATOM 780 C C . MET A 1 101 ? 9.707 -12.505 -10.572 1.00 71.69 101 MET A C 1
ATOM 782 O O . MET A 1 101 ? 10.657 -12.079 -11.230 1.00 71.69 101 MET A O 1
ATOM 786 N N . ALA A 1 102 ? 9.799 -12.633 -9.245 1.00 65.31 102 ALA A N 1
ATOM 787 C CA . ALA A 1 102 ? 11.013 -12.305 -8.511 1.00 65.31 102 ALA A CA 1
ATOM 788 C C . ALA A 1 102 ? 12.140 -13.275 -8.894 1.00 65.31 102 ALA A C 1
ATOM 790 O O . ALA A 1 102 ? 12.019 -14.490 -8.746 1.00 65.31 102 ALA A O 1
ATOM 791 N N . ARG A 1 103 ? 13.259 -12.734 -9.382 1.00 69.12 103 ARG A N 1
ATOM 792 C CA . ARG A 1 103 ? 14.415 -13.542 -9.776 1.00 69.12 103 ARG A CA 1
ATOM 793 C C . ARG A 1 103 ? 15.164 -14.067 -8.556 1.00 69.12 103 ARG A C 1
ATOM 795 O O . ARG A 1 103 ? 15.538 -13.298 -7.670 1.00 69.12 103 ARG A O 1
ATOM 802 N N . LYS A 1 104 ? 15.476 -15.364 -8.561 1.00 65.81 104 LYS A N 1
ATOM 803 C CA . LYS A 1 104 ? 16.501 -15.934 -7.680 1.00 65.81 104 LYS A CA 1
ATOM 804 C C . LYS A 1 104 ? 17.863 -15.353 -8.083 1.00 65.81 104 LYS A C 1
ATOM 806 O O . LYS A 1 104 ? 18.145 -15.199 -9.273 1.00 65.81 104 LYS A O 1
ATOM 811 N N . LYS A 1 105 ? 18.699 -14.994 -7.103 1.00 64.88 105 LYS A N 1
ATOM 812 C CA . LYS A 1 105 ? 20.067 -14.504 -7.344 1.00 64.88 105 LYS A CA 1
ATOM 813 C C . LYS A 1 105 ? 20.817 -15.538 -8.195 1.00 64.88 105 LYS A C 1
ATOM 815 O O . LYS A 1 105 ? 20.792 -16.720 -7.854 1.00 64.88 105 LYS A O 1
ATOM 820 N N . ARG A 1 106 ? 21.456 -15.105 -9.290 1.00 64.12 106 ARG A N 1
ATOM 821 C CA . ARG A 1 106 ? 22.308 -15.992 -10.099 1.00 64.12 106 ARG A CA 1
ATOM 822 C C . ARG A 1 106 ? 23.396 -16.590 -9.188 1.00 64.12 106 ARG A C 1
ATOM 824 O O . ARG A 1 106 ? 23.989 -15.819 -8.423 1.00 64.12 106 ARG A O 1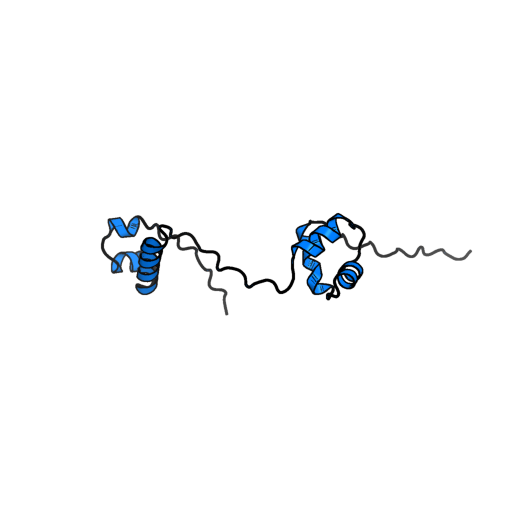
ATOM 831 N N . PRO A 1 107 ? 23.653 -17.911 -9.232 1.00 67.50 107 PRO A N 1
ATOM 832 C CA . PRO A 1 107 ? 24.838 -18.478 -8.602 1.00 67.50 107 PRO A CA 1
ATOM 833 C C . PRO A 1 107 ? 26.077 -17.717 -9.098 1.00 67.50 107 PRO A C 1
ATOM 835 O O . PRO A 1 107 ? 26.114 -17.355 -10.279 1.00 67.50 107 PRO A O 1
ATOM 838 N N . PRO A 1 108 ? 27.061 -17.414 -8.232 1.00 73.62 108 PRO A N 1
ATOM 839 C CA . PRO A 1 108 ? 28.330 -16.859 -8.684 1.00 73.62 108 PRO A CA 1
ATOM 840 C C . PRO A 1 108 ? 28.904 -17.751 -9.784 1.00 73.62 108 PRO A C 1
ATOM 842 O O . PRO A 1 108 ? 28.808 -18.972 -9.681 1.00 73.62 108 PRO A O 1
ATOM 845 N N . LEU A 1 109 ? 29.492 -17.152 -10.822 1.00 72.06 109 LEU A N 1
ATOM 846 C CA . LEU A 1 109 ? 30.231 -17.916 -11.818 1.00 72.06 109 LEU A CA 1
ATOM 847 C C . LEU A 1 109 ? 31.367 -18.641 -11.092 1.00 72.06 109 LEU A C 1
ATOM 849 O O . LEU A 1 109 ? 32.321 -18.004 -10.635 1.00 72.06 109 LEU A O 1
ATOM 853 N N . THR A 1 110 ? 31.250 -19.957 -10.948 1.00 67.69 110 THR A N 1
ATOM 854 C CA . THR A 1 110 ? 32.347 -20.795 -10.483 1.00 67.69 110 THR A CA 1
ATOM 855 C C . THR A 1 110 ? 33.433 -20.688 -11.544 1.00 67.69 110 THR A C 1
ATOM 857 O O . THR A 1 110 ? 33.263 -21.171 -12.659 1.00 67.69 110 THR A O 1
ATOM 860 N N . LYS A 1 111 ? 34.524 -19.974 -11.249 1.00 67.62 111 LYS A N 1
ATOM 861 C CA . LYS A 1 111 ? 35.713 -20.031 -12.100 1.00 67.62 111 LYS A CA 1
ATOM 862 C C . LYS A 1 111 ? 36.237 -21.460 -12.010 1.00 67.62 111 LYS A C 1
ATOM 864 O O . LYS A 1 111 ? 36.669 -21.862 -10.928 1.00 67.62 111 LYS A O 1
ATOM 869 N N . ASP A 1 112 ? 36.188 -22.208 -13.107 1.00 64.69 112 ASP A N 1
ATOM 870 C CA . ASP A 1 112 ? 36.914 -23.469 -13.180 1.00 64.69 112 ASP A CA 1
ATOM 871 C C . ASP A 1 112 ? 38.400 -23.160 -13.014 1.00 64.69 112 ASP A C 1
ATOM 873 O O . ASP A 1 112 ? 38.993 -22.385 -13.769 1.00 64.69 112 ASP A O 1
ATOM 877 N N . LYS A 1 113 ? 38.997 -23.717 -11.960 1.00 62.28 113 LYS A N 1
ATOM 878 C CA . LYS A 1 113 ? 40.442 -23.676 -11.761 1.00 62.28 113 LYS A CA 1
ATOM 879 C C . LYS A 1 113 ? 41.060 -24.697 -12.709 1.00 62.28 113 LYS A C 1
ATOM 881 O O . LYS A 1 113 ? 41.441 -25.783 -12.276 1.00 62.28 113 LYS A O 1
ATOM 886 N N . THR A 1 114 ? 41.140 -24.378 -13.996 1.00 65.19 114 THR A N 1
ATOM 887 C CA . THR A 1 114 ? 41.928 -25.174 -14.937 1.00 65.19 114 THR A CA 1
ATOM 888 C C . THR A 1 114 ? 43.379 -25.119 -14.465 1.00 65.19 114 THR A C 1
ATOM 890 O O . THR A 1 114 ? 44.003 -24.057 -14.475 1.00 65.19 114 THR A O 1
ATOM 893 N N . ARG A 1 115 ? 43.903 -26.242 -13.960 1.00 58.28 115 ARG A N 1
ATOM 894 C CA . ARG A 1 115 ? 45.330 -26.362 -13.640 1.00 58.28 115 ARG A CA 1
ATOM 895 C C . ARG A 1 115 ? 46.099 -26.327 -14.967 1.00 58.28 115 ARG A C 1
ATOM 897 O O . ARG A 1 115 ? 45.706 -27.064 -15.874 1.00 58.28 115 ARG A O 1
ATOM 904 N N . PRO A 1 116 ? 47.137 -25.488 -15.118 1.00 65.62 116 PRO A N 1
ATOM 905 C CA . PRO A 1 116 ? 48.004 -25.578 -16.283 1.00 65.62 116 PRO A CA 1
ATOM 906 C C . PRO A 1 116 ? 48.718 -26.939 -16.278 1.00 65.62 116 PRO A C 1
ATOM 908 O O . PRO A 1 116 ? 49.012 -27.473 -15.205 1.00 65.62 116 PRO A O 1
ATOM 911 N N . LYS A 1 117 ? 48.886 -27.501 -17.481 1.00 52.00 117 LYS A N 1
ATOM 912 C CA . LYS A 1 117 ? 49.588 -28.765 -17.746 1.00 52.00 117 LYS A CA 1
ATOM 913 C C . LYS A 1 117 ? 51.070 -28.665 -17.415 1.00 52.00 117 LYS A C 1
ATOM 915 O O . LYS A 1 117 ? 51.637 -27.581 -17.673 1.00 52.00 117 LYS A O 1
#

Radius of gyration: 26.94 Å; chains: 1; bounding box: 79×40×53 Å

Secondary structure (DSSP, 8-state):
------------THHHHHH--HHHHHHHTT--HHHHHHHHHHHHHHS--SPP-PPPPPPSS-SHHHHHHHHH-TT--HHHHHHHTT--HHHHTHHHHHTT-PPPPPPP---------

Foldseek 3Di:
DDDPPPPVPVLPVVVCVVPVDLVVSCVVSVHDSVVSVVQVVCCVVPVDSDDDPPDDDDDPDDLVVLLVVCVVCVPDDLVRSCVVVVHDSVSSVVNCVVVVSDDDPDDPPPPPPPDDD

InterPro domains:
  IPR002622 Transposase, Synechocystis PCC 6803 [PF01710] (24-114)

Sequence (117 aa):
PGRGNAVPVFVNPLYYGQCKNTGQTAATFNLSRNTLYLRIRLKKQTGSLKHQVTGLNAAKSDRQKPARYVGRHPDACLHEIAKHFDCTAAAVCHAPKQMRMARKKRPPLTKDKTRPK

Organism: Neisseria gonorrhoeae (NCBI:txid485)

pLDDT: mean 73.27, std 14.04, range [34.25, 90.19]